Protein AF-X6MQB6-F1 (afdb_monomer)

Organism: Reticulomyxa filosa (NCBI:txid46433)

Secondary structure (DSSP, 8-state):
-HHHHHHTT-----PEEEEEEEE--TT--HHHHHHHHHHHHHGGG-SSEEEEEEEETGGGS---SS-SS-EEEE-SSPPPH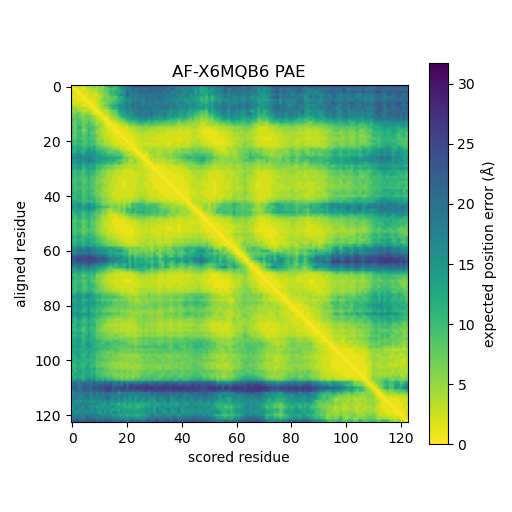HHHTTS-----PPPPHHHHHHHHHHHTTTTSS-HHHHHHHH-

Solvent-accessible surface area (backbone atoms only — not comparable to full-atom values): 7799 Å² total; per-residue (Å²): 105,76,69,57,35,55,75,68,70,50,84,80,88,68,64,47,77,44,78,48,79,43,76,49,42,98,80,62,49,71,65,59,57,48,50,55,47,57,54,47,56,70,56,44,76,48,89,64,36,48,35,31,39,35,29,38,40,36,62,65,50,84,80,71,74,86,76,90,58,56,69,48,72,43,56,96,56,85,65,57,68,80,62,49,78,77,51,91,85,82,87,82,74,84,77,51,72,67,52,50,52,53,50,51,50,62,74,42,66,88,66,84,63,54,72,69,57,53,53,66,74,75,108

Radius of gyration: 20.01 Å; Cα contacts (8 Å, |Δi|>4): 121; chains: 1; bounding box: 49×29×50 Å

Sequence (123 aa):
FHSELKTRQFHFDMKELYCIAFQGTRYCKPNAIKEIWDQTERYCNDKDTTTFLLFDEIDIASIIGSPKIPFVGISNWNLDAAKMNRMVMHFIPSLGHDDLINTATSIVANKIFSKQEIIKMIE

pLDDT: mean 83.55, std 8.34, range [59.94, 94.31]

Nearest PDB structures (foldseek):
  4d80-assembly1_A  TM=6.152E-01  e=5.274E-02  Metallosphaera sedula
  9j9k-assembly2_B  TM=5.575E-01  e=1.921E+00  Nicotiana benthamiana
  3cmi-assembly1_A  TM=4.084E-01  e=3.739E+00  Saccharomyces cerevisiae
  8otz-assembly1_GI  TM=2.841E-01  e=5.959E+00  Bos taurus

Mean predicted aligned error: 8.7 Å

InterPro domains:
  IPR031248 E3 ubiquitin-protein ligase RNF213 [PTHR22605] (41-112)

Structure (mmCIF, N/CA/C/O backbone):
data_AF-X6MQB6-F1
#
_entry.id   AF-X6MQB6-F1
#
loop_
_atom_site.group_PDB
_atom_site.id
_atom_site.type_symbol
_atom_site.label_atom_id
_atom_site.label_alt_id
_atom_site.label_comp_id
_atom_site.label_asym_id
_atom_site.label_entity_id
_atom_site.label_seq_id
_atom_site.pdbx_PDB_ins_code
_atom_site.Cartn_x
_atom_site.Cartn_y
_atom_site.Cartn_z
_atom_site.occupancy
_atom_site.B_iso_or_equiv
_atom_site.auth_seq_id
_atom_site.auth_comp_id
_atom_site.auth_asym_id
_atom_site.auth_atom_id
_atom_site.pdbx_PDB_model_num
ATOM 1 N N . PHE A 1 1 ? -20.937 -9.595 2.149 1.00 61.84 1 PHE A N 1
ATOM 2 C CA . PHE A 1 1 ? -20.218 -8.612 1.315 1.00 61.84 1 PHE A CA 1
ATOM 3 C C . PHE A 1 1 ? -20.782 -8.545 -0.105 1.00 61.84 1 PHE A C 1
ATOM 5 O O . PHE A 1 1 ? -21.590 -7.665 -0.349 1.00 61.84 1 PHE A O 1
ATOM 12 N N . HIS A 1 2 ? -20.496 -9.491 -1.011 1.00 62.53 2 HIS A N 1
ATOM 13 C CA . HIS A 1 2 ? -21.026 -9.465 -2.392 1.00 62.53 2 HIS A CA 1
ATOM 14 C C . HIS A 1 2 ? -22.564 -9.413 -2.487 1.00 62.53 2 HIS A C 1
ATOM 16 O O . HIS A 1 2 ? -23.112 -8.706 -3.329 1.00 62.53 2 HIS A O 1
ATOM 22 N N . SER A 1 3 ? -23.268 -10.127 -1.604 1.00 67.81 3 SER A N 1
ATOM 23 C CA . SER A 1 3 ? -24.732 -10.062 -1.496 1.00 67.81 3 SER A CA 1
ATOM 24 C C . SER A 1 3 ? -25.232 -8.672 -1.094 1.00 67.81 3 SER A C 1
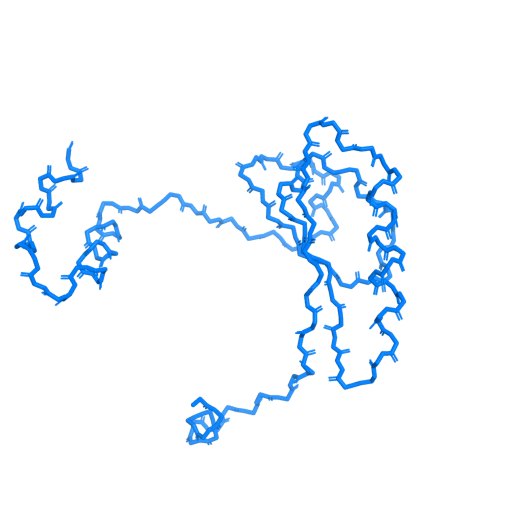ATOM 26 O O . SER A 1 3 ? -26.217 -8.193 -1.636 1.00 67.81 3 SER A O 1
ATOM 28 N N . GLU A 1 4 ? -24.523 -8.001 -0.190 1.00 77.44 4 GLU A N 1
ATOM 29 C CA . GLU A 1 4 ? -24.881 -6.684 0.335 1.00 77.44 4 GLU A CA 1
ATOM 30 C C . GLU A 1 4 ? -24.616 -5.563 -0.684 1.00 77.44 4 GLU A C 1
ATOM 32 O O . GLU A 1 4 ? -25.423 -4.645 -0.812 1.00 77.44 4 GLU A O 1
ATOM 37 N N . LEU A 1 5 ? -23.539 -5.682 -1.472 1.00 74.31 5 LEU A N 1
ATOM 38 C CA . LEU A 1 5 ? -23.242 -4.783 -2.595 1.00 74.31 5 LEU A CA 1
ATOM 39 C C . LEU A 1 5 ? -24.333 -4.847 -3.672 1.00 74.31 5 LEU A C 1
ATOM 41 O O . LEU A 1 5 ? -24.803 -3.809 -4.135 1.00 74.31 5 LEU A O 1
ATOM 45 N N . LYS A 1 6 ? -24.803 -6.059 -4.004 1.00 73.12 6 LYS A N 1
ATOM 46 C CA . LYS A 1 6 ? -25.925 -6.260 -4.935 1.00 73.12 6 LYS A CA 1
ATOM 47 C C . LYS A 1 6 ? -27.220 -5.633 -4.420 1.00 73.12 6 LYS A C 1
ATOM 49 O O . LYS A 1 6 ? -27.904 -4.959 -5.185 1.00 73.12 6 LYS A O 1
ATOM 54 N N . THR A 1 7 ? -27.536 -5.792 -3.133 1.00 84.25 7 THR A N 1
ATOM 55 C CA . THR A 1 7 ? -28.719 -5.167 -2.514 1.00 84.25 7 THR A CA 1
ATOM 56 C C . THR A 1 7 ? -28.672 -3.640 -2.594 1.00 84.25 7 THR A C 1
ATOM 58 O O . THR A 1 7 ? -29.707 -3.002 -2.768 1.00 84.25 7 THR A O 1
ATOM 61 N N . ARG A 1 8 ? -27.476 -3.044 -2.517 1.00 85.12 8 ARG A N 1
ATOM 62 C CA . ARG A 1 8 ? -27.270 -1.591 -2.638 1.00 85.12 8 ARG A CA 1
ATOM 63 C C . ARG A 1 8 ? -27.127 -1.096 -4.084 1.00 85.12 8 ARG A C 1
ATOM 65 O O . ARG A 1 8 ? -26.779 0.064 -4.274 1.00 85.12 8 ARG A O 1
ATOM 72 N N . GLN A 1 9 ? -27.374 -1.950 -5.085 1.00 81.62 9 GLN A N 1
ATOM 73 C CA . GLN A 1 9 ? -27.154 -1.655 -6.511 1.00 81.62 9 GLN A CA 1
ATOM 74 C C . GLN A 1 9 ? -25.737 -1.133 -6.806 1.00 81.62 9 GLN A C 1
ATOM 76 O O . GLN A 1 9 ? -25.516 -0.373 -7.746 1.00 81.62 9 GLN A O 1
ATOM 81 N N . PHE A 1 10 ? -24.757 -1.538 -5.998 1.00 78.94 10 PHE A N 1
ATOM 82 C CA . PHE A 1 10 ? -23.370 -1.166 -6.212 1.00 78.94 10 PHE A CA 1
ATOM 83 C C . PHE A 1 10 ? -22.723 -2.217 -7.109 1.00 78.94 10 PHE A C 1
ATOM 85 O O . PHE A 1 10 ? -22.394 -3.324 -6.675 1.00 78.94 10 PHE A O 1
ATOM 92 N N . HIS A 1 11 ? -22.596 -1.879 -8.390 1.00 68.56 11 HIS A N 1
ATOM 93 C CA . HIS A 1 11 ? -21.957 -2.728 -9.386 1.00 68.56 11 HIS A CA 1
ATOM 94 C C . HIS A 1 11 ? -20.439 -2.640 -9.214 1.00 68.56 11 HIS A C 1
ATOM 96 O O . HIS A 1 11 ? -19.795 -1.724 -9.717 1.00 68.56 11 HIS A O 1
ATOM 102 N N . PHE A 1 12 ? -19.879 -3.583 -8.460 1.00 70.75 12 PHE A N 1
ATOM 103 C CA . PHE A 1 12 ? -18.439 -3.693 -8.257 1.00 70.75 12 PHE A CA 1
ATOM 104 C C . PHE A 1 12 ? -17.843 -4.640 -9.303 1.00 70.75 12 PHE A C 1
ATOM 106 O O . PHE A 1 12 ? -17.645 -5.823 -9.039 1.00 70.75 12 PHE A O 1
ATOM 113 N N . ASP A 1 13 ? -17.639 -4.120 -10.514 1.00 73.69 13 ASP A N 1
ATOM 114 C CA . ASP A 1 13 ? -17.004 -4.834 -11.629 1.00 73.69 13 ASP A CA 1
ATOM 115 C C . ASP A 1 13 ? -15.506 -4.505 -11.657 1.00 73.69 13 ASP A C 1
ATOM 117 O O . ASP A 1 13 ? -15.025 -3.682 -12.433 1.00 73.69 13 ASP A O 1
ATOM 121 N N . MET A 1 14 ? -14.784 -5.069 -10.690 1.00 76.06 14 MET A N 1
ATOM 122 C CA . MET A 1 14 ? -13.343 -4.900 -10.536 1.00 76.06 14 MET A CA 1
ATOM 123 C C . MET A 1 14 ? -12.684 -6.269 -10.634 1.00 76.06 14 MET A C 1
ATOM 125 O O . MET A 1 14 ? -13.165 -7.237 -10.045 1.00 76.06 14 MET A O 1
ATOM 129 N N . LYS A 1 15 ? -11.560 -6.329 -11.348 1.00 85.69 15 LYS A N 1
ATOM 130 C CA . LYS A 1 15 ? -10.694 -7.511 -11.364 1.00 85.69 15 LYS A CA 1
ATOM 131 C C . LYS A 1 15 ? -10.221 -7.846 -9.955 1.00 85.69 15 LYS A C 1
ATOM 133 O O . LYS A 1 15 ? -10.064 -6.946 -9.123 1.00 85.69 15 LYS A O 1
ATOM 138 N N . GLU A 1 16 ? -9.941 -9.122 -9.714 1.00 87.38 16 GLU A N 1
ATOM 139 C CA . GLU A 1 16 ? -9.297 -9.536 -8.471 1.00 87.38 16 GLU A CA 1
ATOM 140 C C . GLU A 1 16 ? -7.946 -8.823 -8.332 1.00 87.38 16 GLU A C 1
ATOM 142 O O . GLU A 1 16 ? -7.245 -8.599 -9.317 1.00 87.38 16 GLU A O 1
ATOM 147 N N . LEU A 1 17 ? -7.595 -8.397 -7.121 1.00 91.31 17 LEU A N 1
ATOM 148 C CA . LEU A 1 17 ? -6.342 -7.692 -6.871 1.00 91.31 17 LEU A CA 1
ATOM 149 C C . LEU A 1 17 ? -5.311 -8.673 -6.321 1.00 91.31 17 LEU A C 1
ATOM 151 O O . LEU A 1 17 ? -5.509 -9.230 -5.243 1.00 91.31 17 LEU A O 1
ATOM 155 N N . TYR A 1 18 ? -4.186 -8.823 -7.017 1.00 92.88 18 TYR A N 1
ATOM 156 C CA . TYR A 1 18 ? -3.052 -9.601 -6.527 1.00 92.88 18 TYR A CA 1
ATOM 157 C C . TYR A 1 18 ? -1.918 -8.671 -6.103 1.00 92.88 18 TYR A C 1
ATOM 159 O O . TYR A 1 18 ? -1.305 -7.983 -6.918 1.00 92.88 18 TYR A O 1
ATOM 167 N N . CYS A 1 19 ? -1.675 -8.622 -4.797 1.00 94.31 19 CYS A N 1
ATOM 168 C CA . CYS A 1 19 ? -0.685 -7.744 -4.190 1.00 94.31 19 CYS A CA 1
ATOM 169 C C . CYS A 1 19 ? 0.641 -8.482 -4.000 1.00 94.31 19 CYS A C 1
ATOM 171 O O . CYS A 1 19 ? 0.691 -9.509 -3.321 1.00 94.31 19 CYS A O 1
ATOM 173 N N . ILE A 1 20 ? 1.722 -7.920 -4.537 1.00 94.00 20 ILE A N 1
ATOM 174 C CA . ILE A 1 20 ? 3.090 -8.300 -4.185 1.00 94.00 20 ILE A CA 1
ATOM 175 C C . ILE A 1 20 ? 3.645 -7.191 -3.297 1.00 94.00 20 ILE A C 1
ATOM 177 O O . ILE A 1 20 ? 3.774 -6.056 -3.743 1.00 94.00 20 ILE A O 1
AT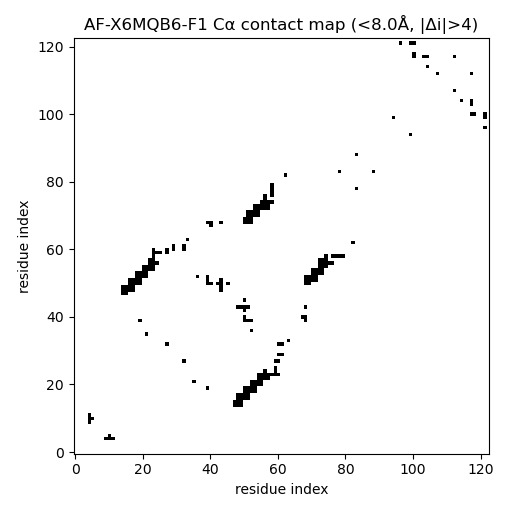OM 181 N N . ALA A 1 21 ? 3.945 -7.502 -2.037 1.00 94.00 21 ALA A N 1
ATOM 182 C CA . ALA A 1 21 ? 4.464 -6.526 -1.085 1.00 94.00 21 ALA A CA 1
ATOM 183 C C . ALA A 1 21 ? 5.998 -6.527 -1.052 1.00 94.00 21 ALA A C 1
ATOM 185 O O . ALA A 1 21 ? 6.636 -7.580 -1.068 1.00 94.00 21 ALA A O 1
ATOM 186 N N . PHE A 1 22 ? 6.579 -5.336 -0.962 1.00 91.88 22 PHE A N 1
ATOM 187 C CA . PHE A 1 22 ? 8.007 -5.104 -0.822 1.00 91.88 22 PHE A CA 1
ATOM 188 C C . PHE A 1 22 ? 8.259 -4.034 0.232 1.00 91.88 22 PHE A C 1
ATOM 190 O O . PHE A 1 22 ? 7.742 -2.926 0.125 1.00 91.88 22 PHE A O 1
ATOM 197 N N . GLN A 1 23 ? 9.099 -4.345 1.216 1.00 89.94 23 GLN A N 1
ATOM 198 C CA . GLN A 1 23 ? 9.493 -3.390 2.243 1.00 89.94 23 GLN A CA 1
ATOM 199 C C . GLN A 1 23 ? 10.848 -2.765 1.905 1.00 89.94 23 GLN A C 1
ATOM 201 O O . GLN A 1 23 ? 11.881 -3.442 1.865 1.00 89.94 23 GLN A O 1
ATO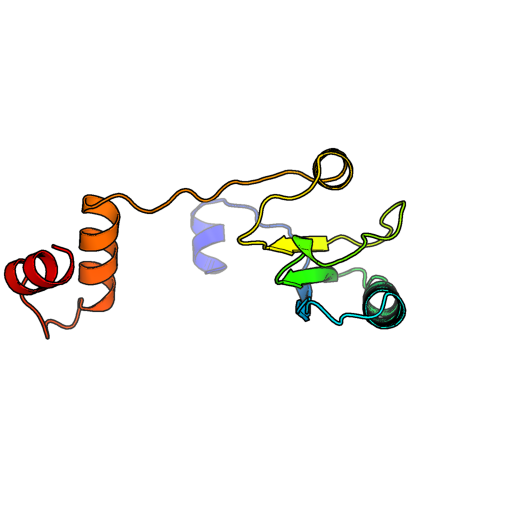M 206 N N . GLY A 1 24 ? 10.841 -1.455 1.674 1.00 81.06 24 GLY A N 1
ATOM 207 C CA . GLY A 1 24 ? 12.031 -0.635 1.540 1.00 81.06 24 GLY A CA 1
ATOM 208 C C . GLY A 1 24 ? 12.835 -0.626 2.838 1.00 81.06 24 GLY A C 1
ATOM 209 O O . GLY A 1 24 ? 12.308 -0.497 3.938 1.00 81.06 24 GLY A O 1
ATOM 210 N N . THR A 1 25 ? 14.153 -0.758 2.721 1.00 83.06 25 THR A N 1
ATOM 211 C CA . THR A 1 25 ? 15.081 -0.564 3.843 1.00 83.06 25 THR A CA 1
ATOM 212 C C . THR A 1 25 ? 16.174 0.402 3.418 1.00 83.06 25 THR A C 1
ATOM 214 O O . THR A 1 25 ? 16.481 0.504 2.231 1.00 83.06 25 THR A O 1
ATOM 217 N N . ARG A 1 26 ? 16.826 1.090 4.365 1.00 76.44 26 ARG A N 1
ATOM 218 C CA . ARG A 1 26 ? 17.916 2.051 4.066 1.00 76.44 26 ARG A CA 1
ATOM 219 C C . ARG A 1 26 ? 19.080 1.457 3.267 1.00 76.44 26 ARG A C 1
ATOM 221 O O . ARG A 1 26 ? 19.829 2.194 2.637 1.00 76.44 26 ARG A O 1
ATOM 228 N N . TYR A 1 27 ? 19.227 0.136 3.292 1.00 77.38 27 TYR A N 1
ATOM 229 C CA . TYR A 1 27 ? 20.263 -0.605 2.573 1.00 77.38 27 TYR A CA 1
ATOM 230 C C . TYR A 1 27 ? 19.719 -1.327 1.335 1.00 77.38 27 TYR A C 1
ATOM 232 O O . TYR A 1 27 ? 20.400 -2.183 0.763 1.00 77.38 27 TYR A O 1
ATOM 240 N N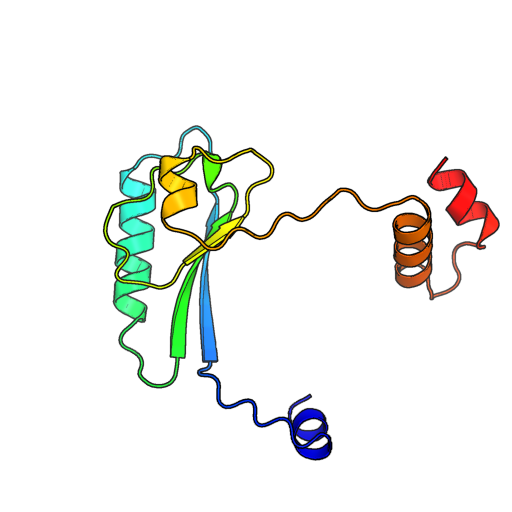 . CYS A 1 28 ? 18.490 -1.007 0.928 1.00 79.19 28 CYS A N 1
ATOM 241 C CA . CYS A 1 28 ? 17.842 -1.606 -0.220 1.00 79.19 28 CYS A CA 1
ATOM 242 C C . CYS A 1 28 ? 18.645 -1.306 -1.484 1.00 79.19 28 CYS A C 1
ATOM 244 O O . CYS A 1 28 ? 18.798 -0.161 -1.911 1.00 79.19 28 CYS A O 1
ATOM 246 N N . LYS A 1 29 ? 19.177 -2.366 -2.095 1.00 83.69 29 LYS A N 1
ATOM 247 C CA . LYS A 1 29 ? 19.927 -2.249 -3.342 1.00 83.69 29 LYS A CA 1
ATOM 248 C C . LYS A 1 29 ? 18.942 -2.024 -4.494 1.00 83.69 29 LYS A C 1
ATOM 250 O O . LYS A 1 29 ? 17.933 -2.726 -4.546 1.00 83.69 29 LYS A O 1
ATOM 255 N N . PRO A 1 30 ? 19.255 -1.161 -5.477 1.00 83.62 30 PRO A N 1
ATOM 256 C CA . PRO A 1 30 ? 18.412 -0.973 -6.662 1.00 83.62 30 PRO A CA 1
ATOM 257 C C . PRO A 1 30 ? 18.057 -2.281 -7.387 1.00 83.62 30 PRO A C 1
ATOM 259 O O . PRO A 1 30 ? 16.967 -2.415 -7.934 1.00 83.62 30 PRO A O 1
ATOM 262 N N . ASN A 1 31 ? 18.945 -3.279 -7.339 1.00 86.56 31 ASN A N 1
ATOM 263 C CA . ASN A 1 31 ? 18.689 -4.595 -7.924 1.00 86.56 31 ASN A CA 1
ATOM 264 C C . ASN A 1 31 ? 17.543 -5.352 -7.241 1.00 86.56 31 ASN A C 1
ATOM 266 O O . ASN A 1 31 ? 16.827 -6.056 -7.936 1.00 86.56 31 ASN A O 1
ATOM 270 N N . ALA A 1 32 ? 17.342 -5.191 -5.928 1.00 87.50 32 ALA A N 1
ATOM 271 C CA . ALA A 1 32 ? 16.230 -5.830 -5.220 1.00 87.50 32 ALA A CA 1
ATOM 272 C C . ALA A 1 32 ? 14.882 -5.232 -5.653 1.00 87.50 32 ALA A C 1
ATOM 274 O O . ALA A 1 32 ? 13.926 -5.963 -5.892 1.00 87.50 32 ALA A O 1
ATOM 275 N N . ILE A 1 33 ? 14.836 -3.906 -5.841 1.00 86.75 33 ILE A N 1
ATOM 276 C CA . ILE A 1 33 ? 13.664 -3.201 -6.387 1.00 86.75 33 ILE A CA 1
ATOM 277 C C . ILE A 1 33 ? 13.381 -3.684 -7.811 1.00 86.75 33 ILE A C 1
ATOM 279 O O . ILE A 1 33 ? 12.238 -3.958 -8.159 1.00 86.75 33 ILE A O 1
ATOM 283 N N . LYS A 1 34 ? 14.422 -3.820 -8.638 1.00 88.31 34 LYS A N 1
ATOM 284 C CA . LYS A 1 34 ? 14.269 -4.340 -9.997 1.00 88.31 34 LYS A CA 1
ATOM 285 C C . LYS A 1 34 ? 13.772 -5.787 -10.004 1.00 88.31 34 LYS A C 1
ATOM 287 O O . LYS A 1 34 ? 12.886 -6.112 -10.778 1.00 88.31 34 LYS A O 1
ATOM 292 N N . GLU A 1 35 ? 14.315 -6.645 -9.148 1.00 90.19 35 GLU A N 1
ATOM 293 C CA . GLU A 1 35 ? 13.930 -8.055 -9.072 1.00 90.19 35 GLU A CA 1
ATOM 294 C C . GLU A 1 35 ? 12.453 -8.219 -8.701 1.00 90.19 35 GLU A C 1
ATOM 296 O O . GLU A 1 35 ? 11.731 -8.947 -9.383 1.00 90.19 35 GLU A O 1
ATOM 301 N N . ILE A 1 36 ? 11.978 -7.488 -7.686 1.00 90.94 36 ILE A N 1
ATOM 302 C CA . ILE A 1 36 ? 10.565 -7.541 -7.298 1.00 90.94 36 ILE A CA 1
ATOM 303 C C . ILE A 1 36 ? 9.652 -6.910 -8.358 1.00 90.94 36 ILE A C 1
ATOM 305 O O . ILE A 1 36 ? 8.529 -7.369 -8.574 1.00 90.94 36 ILE A O 1
ATOM 309 N N . TRP A 1 37 ? 10.142 -5.894 -9.072 1.00 90.50 37 TRP A N 1
ATOM 310 C CA . TRP A 1 37 ? 9.432 -5.288 -10.196 1.00 90.50 37 TRP A CA 1
ATOM 311 C C . TRP A 1 37 ? 9.262 -6.281 -11.347 1.00 90.50 37 TRP A C 1
ATOM 313 O O . TRP A 1 37 ? 8.143 -6.511 -11.803 1.00 90.50 37 TRP A O 1
ATOM 323 N N . ASP A 1 38 ? 10.356 -6.920 -11.767 1.00 90.19 38 ASP A N 1
ATOM 324 C CA . ASP A 1 38 ? 10.372 -7.934 -12.822 1.00 90.19 38 ASP A CA 1
ATOM 325 C C . ASP A 1 38 ? 9.498 -9.138 -12.425 1.00 90.19 38 ASP A C 1
ATOM 327 O O . ASP A 1 38 ? 8.784 -9.697 -13.259 1.00 90.19 38 ASP A O 1
ATOM 331 N N . GLN A 1 39 ? 9.512 -9.533 -11.146 1.00 90.38 39 GLN A N 1
ATOM 332 C CA . GLN A 1 39 ? 8.609 -10.552 -10.615 1.00 90.38 39 GLN A CA 1
ATOM 333 C C . GLN A 1 39 ? 7.147 -10.123 -10.769 1.00 90.38 39 GLN A C 1
ATOM 335 O O . GLN A 1 39 ? 6.340 -10.900 -11.269 1.00 90.38 39 GLN A O 1
ATOM 340 N N . THR A 1 40 ? 6.807 -8.893 -10.388 1.00 90.94 40 THR A N 1
ATOM 341 C CA . THR A 1 40 ? 5.434 -8.380 -10.466 1.00 90.94 40 THR A CA 1
ATOM 342 C C . THR A 1 40 ? 4.940 -8.280 -11.910 1.00 90.94 40 THR A C 1
ATOM 344 O O . THR A 1 40 ? 3.817 -8.687 -12.205 1.00 90.94 40 THR A O 1
ATOM 347 N N . GLU A 1 41 ? 5.789 -7.831 -12.838 1.00 90.06 41 GLU A N 1
ATOM 348 C CA . GLU A 1 41 ? 5.469 -7.767 -14.271 1.00 90.06 41 GLU A CA 1
ATOM 349 C C . GLU A 1 41 ? 5.136 -9.154 -14.847 1.00 90.06 41 GLU A C 1
ATOM 351 O O . GLU A 1 41 ? 4.186 -9.283 -15.621 1.00 90.06 41 GLU A O 1
ATOM 356 N N . ARG A 1 42 ? 5.826 -10.223 -14.413 1.00 89.12 42 ARG A N 1
ATOM 357 C CA . ARG A 1 42 ? 5.525 -11.603 -14.855 1.00 89.12 42 ARG A CA 1
ATOM 358 C C . ARG A 1 42 ? 4.112 -12.052 -14.487 1.00 89.12 42 ARG A C 1
ATOM 360 O O . ARG A 1 42 ? 3.498 -12.791 -15.253 1.00 89.12 42 ARG A O 1
ATOM 367 N N . TYR A 1 43 ? 3.600 -11.600 -13.346 1.00 86.06 43 TYR A N 1
ATOM 368 C CA . TYR A 1 43 ? 2.251 -11.916 -12.874 1.00 86.06 43 TYR A CA 1
ATOM 369 C C . TYR A 1 43 ? 1.182 -10.939 -13.401 1.00 86.06 43 TYR A C 1
ATOM 371 O O . TYR A 1 43 ? 0.001 -11.118 -13.118 1.00 86.06 43 TYR A O 1
ATOM 379 N N . CYS A 1 44 ? 1.551 -9.917 -14.182 1.00 83.62 44 CYS A N 1
ATOM 380 C CA . CYS A 1 44 ? 0.625 -8.889 -14.676 1.00 83.62 44 CYS A CA 1
ATOM 381 C C . CYS A 1 44 ? -0.158 -9.300 -15.944 1.00 83.62 44 CYS A C 1
ATOM 383 O O . CYS A 1 44 ? -1.036 -8.566 -16.390 1.00 83.62 44 CYS A O 1
ATOM 385 N N . ASN A 1 45 ? 0.143 -10.461 -16.538 1.00 79.88 45 ASN A N 1
ATOM 386 C CA . ASN A 1 45 ? -0.475 -10.915 -17.794 1.00 79.88 45 ASN A CA 1
ATOM 387 C C . ASN A 1 45 ? -1.823 -11.640 -17.623 1.00 79.88 45 ASN A C 1
ATOM 389 O O . ASN A 1 45 ? -2.428 -12.038 -18.621 1.00 79.88 45 ASN A O 1
ATOM 393 N N . ASP A 1 46 ? -2.287 -11.838 -16.390 1.00 82.19 46 ASP A N 1
ATOM 394 C CA . ASP A 1 46 ? -3.595 -12.433 -16.127 1.00 82.19 46 ASP A CA 1
ATOM 395 C C . ASP A 1 46 ? -4.725 -11.466 -16.542 1.00 82.19 46 ASP A C 1
ATOM 397 O O . ASP A 1 46 ? -4.674 -10.260 -16.299 1.00 82.19 46 ASP A O 1
ATOM 401 N N . LYS A 1 47 ? -5.748 -11.987 -17.226 1.00 81.00 47 LYS A N 1
ATOM 402 C CA . LYS A 1 47 ? -6.889 -11.188 -17.689 1.00 81.00 47 LYS A CA 1
ATOM 403 C C . LYS A 1 47 ? -7.881 -10.902 -16.570 1.00 81.00 47 LYS A C 1
ATOM 405 O O . LYS A 1 47 ? -8.497 -9.834 -16.617 1.00 81.00 47 LYS A O 1
ATOM 410 N N . ASP A 1 48 ? -7.985 -11.791 -15.590 1.00 87.31 48 ASP A N 1
ATOM 411 C CA . ASP A 1 48 ? -9.000 -11.738 -14.533 1.00 87.31 48 ASP A CA 1
ATOM 412 C C . ASP A 1 48 ? -8.474 -11.070 -13.252 1.00 87.31 48 ASP A C 1
ATOM 414 O O . ASP A 1 48 ? -9.252 -10.616 -12.410 1.00 87.31 48 ASP A O 1
ATOM 418 N N . THR A 1 49 ? -7.151 -10.909 -13.170 1.00 89.19 49 THR A N 1
ATOM 419 C CA . THR A 1 49 ? -6.443 -10.369 -12.009 1.00 89.19 49 THR A CA 1
ATOM 420 C C . THR A 1 49 ? -5.661 -9.108 -12.379 1.00 89.19 49 THR A C 1
ATOM 422 O O . THR A 1 49 ? -4.927 -9.072 -13.364 1.00 89.19 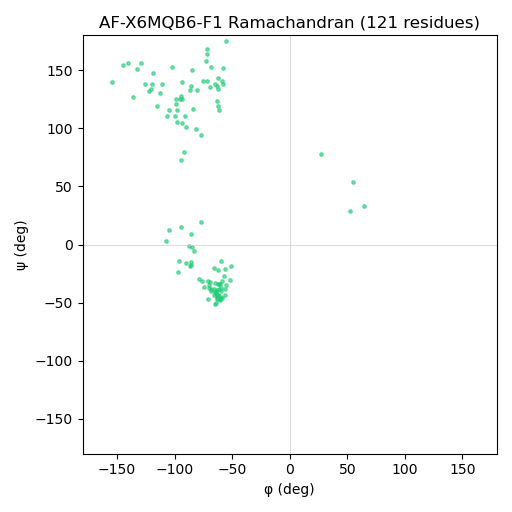49 THR A O 1
ATOM 425 N N . THR A 1 50 ? -5.771 -8.061 -11.567 1.00 90.81 50 THR A N 1
ATOM 426 C CA . THR A 1 50 ? -4.859 -6.914 -11.587 1.00 90.81 50 THR A CA 1
ATOM 427 C C . THR A 1 50 ? -3.763 -7.148 -10.557 1.00 90.81 50 THR A C 1
ATOM 429 O O . THR A 1 50 ? -3.973 -6.983 -9.352 1.00 90.81 50 THR A O 1
ATOM 432 N N . THR A 1 51 ? -2.577 -7.508 -11.035 1.00 93.62 51 THR A N 1
ATOM 433 C CA . THR A 1 51 ? -1.385 -7.603 -10.192 1.00 93.62 51 THR A CA 1
ATOM 434 C C . THR A 1 51 ? -0.772 -6.221 -9.974 1.00 93.62 51 THR A C 1
ATOM 436 O O . THR A 1 51 ? -0.592 -5.464 -10.929 1.00 93.62 51 THR A O 1
ATOM 439 N N . PHE A 1 52 ? -0.429 -5.887 -8.730 1.00 92.81 52 PHE A N 1
ATOM 440 C CA . PHE A 1 52 ? 0.212 -4.621 -8.383 1.00 92.81 52 PHE A CA 1
ATOM 441 C C . PHE A 1 52 ? 1.289 -4.796 -7.308 1.00 92.81 52 PHE A C 1
ATOM 443 O O . PHE A 1 52 ? 1.263 -5.742 -6.518 1.00 92.81 52 PHE A O 1
ATOM 450 N N . LEU A 1 53 ? 2.232 -3.855 -7.281 1.00 92.81 53 LEU A N 1
ATOM 451 C CA . LEU A 1 53 ? 3.325 -3.823 -6.312 1.00 92.81 53 LEU A CA 1
ATOM 452 C C . LEU A 1 53 ? 3.000 -2.858 -5.168 1.00 92.81 53 LEU A C 1
ATOM 454 O O . LEU A 1 53 ? 2.721 -1.685 -5.407 1.00 92.81 53 LEU A O 1
ATOM 458 N N . LEU A 1 54 ? 3.055 -3.332 -3.927 1.00 94.19 54 LEU A N 1
ATOM 459 C CA . LEU A 1 54 ? 2.954 -2.504 -2.728 1.00 94.19 54 LEU A CA 1
ATOM 460 C C . LEU A 1 54 ? 4.355 -2.243 -2.170 1.00 94.19 54 LEU A C 1
ATOM 462 O O . LEU A 1 54 ? 4.988 -3.155 -1.646 1.00 94.19 54 LEU A O 1
ATOM 466 N N . PHE A 1 55 ? 4.826 -1.003 -2.265 1.00 91.38 55 PHE A N 1
ATOM 467 C CA . PHE A 1 55 ? 6.049 -0.536 -1.620 1.00 91.38 55 PHE A CA 1
ATOM 468 C C . PHE A 1 55 ? 5.732 0.030 -0.239 1.00 91.38 55 PHE A C 1
ATOM 470 O O . PHE A 1 55 ? 5.141 1.101 -0.135 1.00 91.38 55 PHE A O 1
ATOM 477 N N . ASP A 1 56 ? 6.162 -0.662 0.804 1.00 90.62 56 ASP A N 1
ATOM 478 C CA . ASP A 1 56 ? 6.227 -0.119 2.158 1.00 90.62 56 ASP A CA 1
ATOM 479 C C . ASP A 1 56 ? 7.558 0.632 2.343 1.00 90.62 56 ASP A C 1
ATOM 481 O O . ASP A 1 56 ? 8.592 0.159 1.872 1.00 90.62 56 ASP A O 1
ATOM 485 N N . GLU A 1 57 ? 7.542 1.810 2.968 1.00 88.50 57 GLU A N 1
ATOM 486 C CA . GLU A 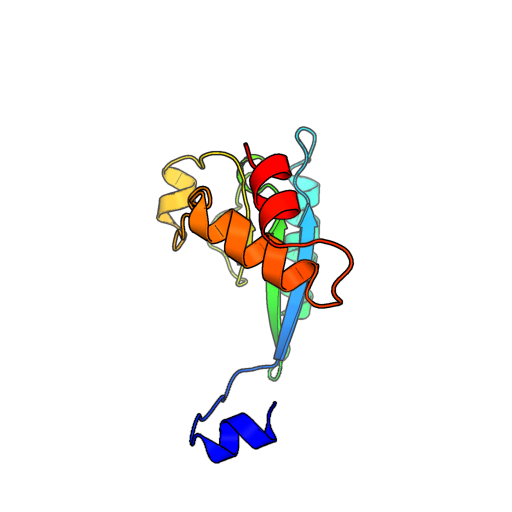1 57 ? 8.682 2.749 3.058 1.00 88.50 57 GLU A CA 1
ATOM 487 C C . GLU A 1 57 ? 9.272 3.137 1.674 1.00 88.50 57 GLU A C 1
ATOM 489 O O . GLU A 1 57 ? 10.468 2.986 1.382 1.00 88.50 57 GLU A O 1
ATOM 494 N N . ILE A 1 58 ? 8.406 3.618 0.764 1.00 86.38 58 ILE A N 1
ATOM 495 C CA . ILE A 1 58 ? 8.785 3.988 -0.619 1.00 86.38 58 ILE A CA 1
ATOM 496 C C . ILE A 1 58 ? 9.739 5.192 -0.701 1.00 86.38 58 ILE A C 1
ATOM 498 O O . ILE A 1 58 ? 10.434 5.369 -1.704 1.00 86.38 58 ILE A O 1
ATOM 502 N N . ASP A 1 59 ? 9.821 6.017 0.338 1.00 81.38 59 ASP A N 1
ATOM 503 C CA . ASP A 1 59 ? 10.749 7.151 0.422 1.00 81.38 59 ASP A CA 1
ATOM 504 C C . ASP A 1 59 ? 12.212 6.746 0.251 1.00 81.38 59 ASP A C 1
ATOM 506 O O . ASP A 1 59 ? 13.017 7.516 -0.285 1.00 81.38 59 ASP A O 1
ATOM 510 N N . ILE A 1 60 ? 12.526 5.501 0.603 1.00 71.50 60 ILE A N 1
ATOM 511 C CA . ILE A 1 60 ? 13.861 4.927 0.499 1.00 71.50 60 ILE A CA 1
ATOM 512 C C . ILE A 1 60 ? 14.121 4.324 -0.896 1.00 71.50 60 ILE A C 1
ATOM 514 O O . ILE A 1 60 ? 15.271 4.134 -1.301 1.00 71.50 60 ILE A O 1
ATOM 518 N N . ALA A 1 61 ? 13.073 4.038 -1.670 1.00 68.38 61 ALA A N 1
ATOM 519 C CA . ALA A 1 61 ? 13.174 3.362 -2.957 1.00 68.38 61 ALA A CA 1
ATOM 520 C C . ALA A 1 61 ? 13.428 4.341 -4.117 1.00 68.38 61 ALA A C 1
ATOM 522 O O . ALA A 1 61 ? 12.743 5.350 -4.292 1.00 68.38 61 ALA A O 1
ATOM 523 N N . SER A 1 62 ? 14.385 4.024 -4.990 1.00 68.31 62 SER A N 1
ATOM 524 C CA . SER A 1 62 ? 14.542 4.713 -6.272 1.00 68.31 62 SER A CA 1
ATOM 525 C C . SER A 1 62 ? 13.554 4.143 -7.294 1.00 68.31 62 SER A C 1
ATOM 527 O O . SER A 1 62 ? 13.785 3.089 -7.884 1.00 68.31 62 SER A O 1
ATOM 529 N N . ILE A 1 63 ? 12.435 4.844 -7.505 1.00 66.56 63 ILE A N 1
ATOM 530 C CA . ILE A 1 63 ? 11.418 4.447 -8.488 1.00 66.56 63 ILE A CA 1
ATOM 531 C C . ILE A 1 63 ? 12.042 4.453 -9.891 1.00 66.56 63 ILE A C 1
ATOM 533 O O . ILE A 1 63 ? 12.523 5.480 -10.378 1.00 66.56 63 ILE A O 1
ATOM 537 N N . ILE A 1 64 ? 12.038 3.283 -10.526 1.00 59.94 64 ILE A N 1
ATOM 538 C CA . ILE A 1 64 ? 12.491 3.065 -11.901 1.00 59.94 64 ILE A CA 1
ATOM 539 C C . ILE A 1 64 ? 11.445 3.702 -12.836 1.00 59.94 64 ILE A C 1
ATOM 541 O O . ILE A 1 64 ? 10.256 3.691 -12.530 1.00 59.94 64 ILE A O 1
ATOM 545 N N . GLY A 1 65 ? 11.884 4.346 -13.925 1.00 64.62 65 GLY A N 1
ATOM 546 C CA . GLY A 1 65 ? 11.024 5.149 -14.813 1.00 64.62 65 GLY A CA 1
ATOM 547 C C . GLY A 1 65 ? 9.805 4.416 -15.403 1.00 64.62 65 GLY A C 1
ATOM 548 O O . GLY A 1 65 ? 9.652 3.217 -15.225 1.00 64.62 65 GLY A O 1
ATOM 549 N N . SER A 1 66 ? 8.956 5.157 -16.132 1.00 66.12 66 SER A N 1
ATOM 550 C CA . SER A 1 66 ? 7.788 4.687 -16.913 1.00 66.12 66 SER A CA 1
ATOM 551 C C . SER A 1 66 ? 7.136 3.390 -16.395 1.00 66.12 66 SER A C 1
ATOM 553 O O . SER A 1 66 ? 7.386 2.322 -16.964 1.00 66.12 66 SER A O 1
ATOM 555 N N . PRO A 1 67 ? 6.323 3.446 -15.325 1.00 70.25 67 PRO A N 1
ATOM 556 C CA . PRO A 1 67 ? 5.802 2.240 -14.703 1.00 70.25 67 PRO A CA 1
ATOM 557 C C . PRO A 1 67 ? 4.907 1.465 -15.676 1.00 70.25 67 PRO A C 1
ATOM 559 O O . PRO A 1 67 ? 3.936 2.000 -16.206 1.00 70.25 67 PRO A O 1
ATOM 562 N N . LYS A 1 68 ? 5.253 0.198 -15.916 1.00 81.94 68 LYS A N 1
ATOM 563 C CA . LYS A 1 68 ? 4.458 -0.737 -16.733 1.00 81.94 68 LYS A CA 1
ATOM 564 C C . LYS A 1 68 ? 3.429 -1.523 -15.923 1.00 81.94 68 LYS A C 1
ATOM 566 O O . LYS A 1 68 ? 2.527 -2.117 -16.501 1.00 81.94 68 LYS A O 1
ATOM 571 N N . ILE A 1 69 ? 3.585 -1.528 -14.602 1.00 88.06 69 ILE A N 1
ATOM 572 C CA . ILE A 1 69 ? 2.706 -2.196 -13.645 1.00 88.06 69 ILE A CA 1
ATOM 573 C C . ILE A 1 69 ? 2.096 -1.157 -12.697 1.00 88.06 69 ILE A C 1
ATOM 575 O O . ILE A 1 69 ? 2.759 -0.159 -12.385 1.00 88.06 69 ILE A O 1
ATOM 579 N N . PRO A 1 70 ? 0.861 -1.368 -12.214 1.00 90.50 70 PRO A N 1
ATOM 580 C CA . PRO A 1 70 ? 0.314 -0.577 -11.122 1.00 90.50 70 PRO A CA 1
ATOM 581 C C . PRO A 1 70 ? 1.147 -0.772 -9.849 1.00 90.50 70 PRO A C 1
ATOM 583 O O . PRO A 1 70 ? 1.607 -1.879 -9.557 1.00 90.50 70 PRO A O 1
ATOM 586 N N . PHE A 1 71 ? 1.316 0.290 -9.065 1.00 91.38 71 PHE A N 1
ATOM 587 C CA . PHE A 1 71 ? 1.949 0.198 -7.754 1.00 91.38 71 PHE A CA 1
ATOM 588 C C . PHE A 1 71 ? 1.323 1.173 -6.756 1.00 91.38 71 PHE A C 1
ATOM 590 O O . PHE A 1 71 ? 0.770 2.206 -7.135 1.00 91.38 71 PHE A O 1
ATOM 597 N N . VAL A 1 72 ? 1.433 0.832 -5.475 1.00 92.75 72 VAL A N 1
ATOM 598 C CA . VAL A 1 72 ? 1.040 1.659 -4.333 1.00 92.75 72 VAL A CA 1
ATOM 599 C C . VAL A 1 72 ? 2.268 1.838 -3.455 1.00 92.75 72 VAL A C 1
ATOM 601 O O . VAL A 1 72 ? 2.966 0.872 -3.170 1.00 92.75 72 VAL A O 1
ATOM 604 N N . GLY A 1 73 ? 2.549 3.073 -3.047 1.00 91.50 73 GLY A N 1
ATOM 605 C CA . GLY A 1 73 ? 3.626 3.387 -2.115 1.00 91.50 73 GLY A CA 1
ATOM 606 C C . GLY A 1 73 ? 3.066 3.898 -0.795 1.00 91.50 73 GLY A C 1
ATOM 607 O O . GLY A 1 73 ? 2.238 4.807 -0.806 1.00 91.50 73 GLY A O 1
ATOM 608 N N . ILE A 1 74 ? 3.530 3.340 0.317 1.00 93.12 74 ILE A N 1
ATOM 609 C CA . ILE A 1 74 ? 3.268 3.812 1.676 1.00 93.12 74 ILE A CA 1
ATOM 610 C C . ILE A 1 74 ? 4.583 4.365 2.224 1.00 93.12 74 ILE A C 1
ATOM 612 O O . ILE A 1 74 ? 5.652 3.808 1.982 1.00 93.12 74 ILE A O 1
ATOM 616 N N . SER A 1 75 ? 4.516 5.501 2.909 1.00 90.19 75 SER A N 1
ATOM 617 C CA . SER A 1 75 ? 5.678 6.122 3.536 1.00 90.19 75 SER A CA 1
ATOM 618 C C . SER A 1 75 ? 5.234 6.976 4.710 1.00 90.19 75 SER A C 1
ATOM 620 O O . SER A 1 75 ? 4.249 7.710 4.608 1.00 90.19 75 SER A O 1
ATOM 622 N N . ASN A 1 76 ? 6.003 6.916 5.793 1.00 89.31 76 ASN A N 1
ATOM 623 C CA . ASN A 1 76 ? 5.891 7.857 6.906 1.00 89.31 76 ASN A CA 1
ATOM 624 C C . ASN A 1 76 ? 6.709 9.136 6.665 1.00 89.31 76 ASN A C 1
ATOM 626 O O . ASN A 1 76 ? 6.519 10.144 7.345 1.00 89.31 76 ASN A O 1
ATOM 630 N N . TRP A 1 77 ? 7.624 9.105 5.695 1.00 86.25 77 TRP A N 1
ATOM 631 C CA . TRP A 1 77 ? 8.501 10.213 5.349 1.00 86.25 77 TRP A CA 1
ATOM 632 C C . TRP A 1 77 ? 8.037 10.939 4.092 1.00 86.25 77 TRP A C 1
ATOM 634 O O . TRP A 1 77 ? 7.412 10.373 3.189 1.00 86.25 77 TRP A O 1
ATOM 644 N N . ASN A 1 78 ? 8.396 12.218 4.018 1.00 83.44 78 ASN A N 1
ATOM 645 C CA . ASN A 1 78 ? 8.138 13.022 2.837 1.00 83.44 78 ASN A CA 1
ATOM 646 C C . ASN A 1 78 ? 8.876 12.449 1.626 1.00 83.44 78 ASN A C 1
ATOM 648 O O . ASN A 1 78 ? 10.075 12.171 1.676 1.00 83.44 78 ASN A O 1
ATOM 652 N N . LEU A 1 79 ? 8.154 12.346 0.516 1.00 84.56 79 LEU A N 1
ATOM 653 C CA . LEU A 1 79 ? 8.724 12.001 -0.777 1.00 84.56 79 LEU A CA 1
ATOM 654 C C . LEU A 1 79 ? 9.257 13.252 -1.467 1.00 84.56 79 LEU A C 1
ATOM 656 O O . LEU A 1 79 ? 8.733 14.353 -1.297 1.00 84.56 79 LEU A O 1
ATOM 660 N N . ASP A 1 80 ? 10.296 13.085 -2.281 1.00 84.00 80 ASP A N 1
ATOM 661 C CA . ASP A 1 80 ? 10.753 14.173 -3.135 1.00 84.00 80 ASP A CA 1
ATOM 662 C C . ASP A 1 80 ? 9.723 14.485 -4.234 1.00 84.00 80 ASP A C 1
ATOM 664 O O . ASP A 1 80 ? 8.959 13.626 -4.688 1.00 84.00 80 ASP A O 1
ATOM 668 N N . ALA A 1 81 ? 9.721 15.737 -4.695 1.00 81.00 81 ALA A N 1
ATOM 669 C CA . ALA A 1 81 ? 8.763 16.218 -5.688 1.00 81.00 81 ALA A CA 1
ATOM 670 C C . ALA A 1 81 ? 8.811 15.432 -7.009 1.00 81.00 81 ALA A C 1
ATOM 672 O O . ALA A 1 81 ? 7.781 15.260 -7.658 1.00 81.00 81 ALA A O 1
ATOM 673 N N . ALA A 1 82 ? 9.977 14.912 -7.407 1.00 80.31 82 ALA A N 1
ATOM 674 C CA . ALA A 1 82 ? 10.103 14.170 -8.657 1.00 80.31 82 ALA A CA 1
ATOM 675 C C . ALA A 1 82 ? 9.410 12.799 -8.593 1.00 80.31 82 ALA A C 1
ATOM 677 O O . ALA A 1 82 ? 8.893 12.335 -9.614 1.00 80.31 82 ALA A 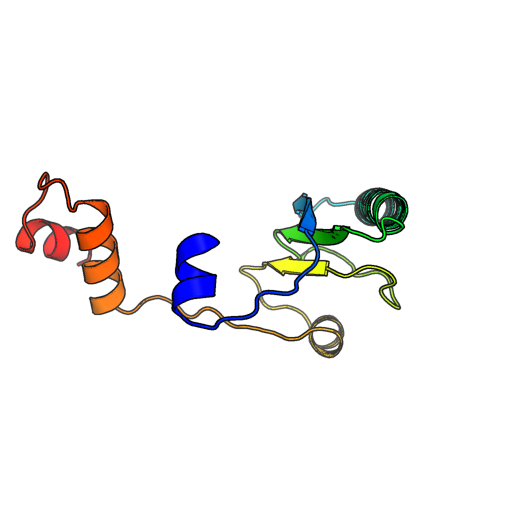O 1
ATOM 678 N N . LYS A 1 83 ? 9.359 12.165 -7.414 1.00 78.50 83 LYS A N 1
ATOM 679 C CA . LYS A 1 83 ? 8.537 10.970 -7.167 1.00 78.50 83 LYS A CA 1
ATOM 680 C C . LYS A 1 83 ? 7.049 11.315 -7.125 1.00 78.50 83 LYS A C 1
ATOM 682 O O . LYS A 1 83 ? 6.262 10.678 -7.822 1.00 78.50 83 LYS A O 1
ATOM 687 N N . MET A 1 84 ? 6.680 12.365 -6.388 1.00 82.06 84 MET A N 1
ATOM 688 C CA . MET A 1 84 ? 5.278 12.773 -6.221 1.00 82.06 84 MET A CA 1
ATOM 689 C C . MET A 1 84 ? 4.606 13.176 -7.539 1.00 82.06 84 MET A C 1
ATOM 691 O O . MET A 1 84 ? 3.442 12.858 -7.745 1.00 82.06 84 MET A O 1
ATOM 695 N N . ASN A 1 85 ? 5.342 13.782 -8.478 1.00 84.50 85 ASN A N 1
ATOM 696 C CA . ASN A 1 85 ? 4.816 14.171 -9.796 1.00 84.50 85 ASN A CA 1
ATOM 697 C C . ASN A 1 85 ? 4.281 13.000 -10.639 1.00 84.50 85 ASN A C 1
ATOM 699 O O . ASN A 1 85 ? 3.633 13.225 -11.659 1.00 84.50 85 ASN A O 1
ATOM 703 N N . ARG A 1 86 ? 4.585 11.754 -10.261 1.00 82.50 86 ARG A N 1
ATOM 704 C CA . ARG A 1 86 ? 4.176 10.542 -10.984 1.00 82.50 86 ARG A CA 1
ATOM 705 C C . ARG A 1 86 ? 3.089 9.753 -10.257 1.00 82.50 86 ARG A C 1
ATOM 707 O O . ARG A 1 86 ? 2.732 8.672 -10.716 1.00 82.50 86 ARG A O 1
ATOM 714 N N . MET A 1 87 ? 2.602 10.254 -9.124 1.00 86.19 87 MET A N 1
ATOM 715 C CA . MET A 1 87 ? 1.723 9.522 -8.218 1.00 86.19 87 MET A CA 1
ATOM 716 C C . MET A 1 87 ? 0.527 10.383 -7.818 1.00 86.19 87 MET A C 1
ATOM 718 O O . MET A 1 87 ? 0.618 11.604 -7.723 1.00 86.19 87 MET A O 1
ATOM 722 N N . VAL A 1 88 ? -0.600 9.732 -7.534 1.00 90.25 88 VAL A N 1
ATOM 723 C CA . VAL A 1 88 ? -1.684 10.369 -6.782 1.00 90.25 88 VAL A CA 1
ATOM 724 C C . VAL A 1 88 ? -1.352 10.215 -5.305 1.00 90.25 88 VAL A C 1
ATOM 726 O O . VAL A 1 88 ? -1.263 9.097 -4.802 1.00 90.25 88 VAL A O 1
ATOM 729 N N . MET A 1 89 ? -1.140 11.338 -4.624 1.00 89.44 89 MET A N 1
ATOM 730 C CA . MET A 1 89 ? -0.757 11.360 -3.216 1.00 89.44 89 MET A CA 1
ATOM 731 C C . MET A 1 89 ? -1.990 11.515 -2.328 1.00 89.44 89 MET A C 1
ATOM 733 O O . MET A 1 89 ? -2.771 12.451 -2.496 1.00 89.44 89 MET A O 1
ATOM 737 N N . HIS A 1 90 ? -2.129 10.623 -1.349 1.00 92.25 90 HIS A N 1
ATOM 738 C CA . HIS A 1 90 ? -3.090 10.759 -0.262 1.00 92.25 90 HIS A CA 1
ATOM 739 C C . HIS A 1 90 ? -2.328 10.910 1.055 1.00 92.25 90 HIS A C 1
ATOM 741 O O . HIS A 1 90 ? -1.547 10.036 1.423 1.00 92.25 90 HIS A O 1
ATOM 747 N N . PHE A 1 91 ? -2.529 12.035 1.740 1.00 89.38 91 PHE A N 1
ATOM 748 C CA . PHE A 1 91 ? -1.916 12.294 3.037 1.00 89.38 91 PHE A CA 1
ATOM 749 C C . PHE A 1 91 ? -2.865 11.861 4.152 1.00 89.38 91 PHE A C 1
ATOM 751 O O . PHE A 1 91 ? -4.006 12.323 4.199 1.00 89.38 91 PHE A O 1
ATOM 758 N N . ILE A 1 92 ? -2.379 11.002 5.048 1.00 89.38 92 ILE A N 1
ATOM 759 C CA . ILE A 1 92 ? -3.108 10.569 6.241 1.00 89.38 92 ILE A CA 1
ATOM 760 C C . ILE A 1 92 ? -2.610 11.433 7.409 1.00 89.38 92 ILE A C 1
ATOM 762 O O . ILE A 1 92 ? -1.472 11.247 7.845 1.00 89.38 92 ILE A O 1
ATOM 766 N N . PRO A 1 93 ? -3.399 12.412 7.889 1.00 87.88 93 PRO A N 1
ATOM 767 C CA . PRO A 1 93 ? -2.995 13.249 9.010 1.00 87.88 93 PRO A CA 1
ATOM 768 C C . PRO A 1 93 ? -3.016 12.466 10.324 1.00 87.88 93 PRO A C 1
ATOM 770 O O . PRO A 1 93 ? -3.653 11.418 10.440 1.00 87.88 93 PRO A O 1
ATOM 773 N N . SER A 1 94 ? -2.363 13.019 11.345 1.00 88.75 94 SER A N 1
ATOM 774 C CA . SER A 1 94 ? -2.510 12.531 12.714 1.00 88.75 94 SER A CA 1
ATOM 775 C C . SER A 1 94 ? -3.975 12.580 13.150 1.00 88.75 94 SER A C 1
ATOM 777 O O . SER A 1 94 ? -4.676 13.559 12.889 1.00 88.75 94 SER A O 1
ATOM 779 N N . LEU A 1 95 ? -4.412 11.530 13.842 1.00 89.19 95 LEU A N 1
ATOM 780 C CA . LEU A 1 95 ? -5.750 11.445 14.420 1.00 89.19 95 LEU A CA 1
ATOM 781 C C . LEU A 1 95 ? -5.936 12.510 15.509 1.00 89.19 95 LEU A C 1
ATOM 783 O O . LEU A 1 95 ? -5.036 12.738 16.322 1.00 89.19 95 LEU A O 1
ATOM 787 N N . GLY A 1 96 ? -7.106 13.150 15.532 1.00 91.50 96 GLY A N 1
ATOM 788 C CA . GLY A 1 96 ? -7.477 14.067 16.605 1.00 91.50 96 GLY A CA 1
ATOM 789 C C . GLY A 1 96 ? -7.781 13.328 17.910 1.00 91.50 96 GLY A C 1
ATOM 790 O O . GLY A 1 96 ? -7.962 12.113 17.932 1.00 91.50 96 GLY A O 1
ATOM 791 N N . HIS A 1 97 ? -7.889 14.068 19.016 1.00 90.38 97 HIS A N 1
ATOM 792 C CA . HIS A 1 97 ? -8.202 13.482 20.326 1.00 90.38 97 HIS A CA 1
ATOM 793 C C . HIS A 1 97 ? -9.513 12.672 20.310 1.00 90.38 97 HIS A C 1
ATOM 795 O O . HIS A 1 97 ? -9.554 11.542 20.797 1.00 90.38 97 HIS A O 1
ATOM 801 N N . ASP A 1 98 ? -10.560 13.201 19.670 1.00 91.44 98 ASP A N 1
ATOM 802 C CA . ASP A 1 98 ? -11.842 12.502 19.533 1.00 91.44 98 ASP A CA 1
ATOM 803 C C . ASP A 1 98 ? -11.724 11.234 18.674 1.00 91.44 98 ASP A C 1
ATOM 805 O O . ASP A 1 98 ? -12.312 10.205 19.012 1.00 91.44 98 ASP A O 1
ATOM 809 N N . ASP A 1 99 ? -10.928 11.267 17.600 1.00 91.31 99 ASP A N 1
ATOM 810 C CA . ASP A 1 99 ? -10.672 10.096 16.755 1.00 91.31 99 ASP A CA 1
ATOM 811 C C . ASP A 1 99 ? -9.945 8.997 17.537 1.00 91.31 99 ASP A C 1
ATOM 813 O O . ASP A 1 99 ? -10.283 7.818 17.407 1.00 91.31 99 ASP A O 1
ATOM 817 N N . LEU A 1 100 ? -8.986 9.375 18.391 1.00 91.00 100 LEU A N 1
ATOM 818 C CA . LEU A 1 100 ? -8.281 8.452 19.280 1.00 91.00 100 LEU A CA 1
ATOM 819 C C . LEU A 1 100 ? -9.240 7.814 20.292 1.00 91.00 100 LEU A C 1
ATOM 821 O O . LEU A 1 100 ? -9.238 6.590 20.432 1.00 91.00 100 LEU A O 1
ATOM 825 N N . ILE A 1 101 ? -10.106 8.603 20.941 1.00 89.31 101 ILE A N 1
ATOM 826 C CA . ILE A 1 101 ? -11.124 8.084 21.871 1.00 89.31 101 ILE A CA 1
ATOM 827 C C . ILE A 1 101 ? -12.073 7.125 21.149 1.00 89.31 101 ILE A C 1
ATOM 829 O O . ILE A 1 101 ? -12.358 6.038 21.658 1.00 89.31 101 ILE A O 1
ATOM 833 N N . ASN A 1 102 ? -12.566 7.504 19.969 1.00 90.06 102 ASN A N 1
ATOM 834 C CA . ASN A 1 102 ? -13.497 6.693 19.187 1.00 90.06 102 ASN A CA 1
ATOM 835 C C . ASN A 1 102 ? -12.855 5.379 18.727 1.00 90.06 102 ASN A C 1
ATOM 837 O O . ASN A 1 102 ? -13.471 4.313 18.833 1.00 90.06 102 ASN A O 1
ATOM 841 N N . THR A 1 103 ? -11.601 5.440 18.277 1.00 90.12 103 THR A N 1
ATOM 842 C CA . THR A 1 103 ? -10.819 4.269 17.868 1.00 90.12 103 THR A CA 1
ATOM 843 C C . THR A 1 103 ? -10.587 3.341 19.054 1.00 90.12 103 THR A C 1
ATOM 845 O O . THR A 1 103 ? -10.921 2.158 18.982 1.00 90.12 103 THR A O 1
ATOM 848 N N . ALA A 1 104 ? -10.104 3.873 20.180 1.00 88.56 104 ALA A N 1
ATOM 849 C CA . ALA A 1 104 ? -9.874 3.100 21.395 1.00 88.56 104 ALA A CA 1
ATOM 850 C C . ALA A 1 104 ? -11.168 2.448 21.902 1.00 88.56 104 ALA A C 1
ATOM 852 O O . ALA A 1 104 ? -11.184 1.249 22.173 1.00 88.56 104 ALA A O 1
ATOM 853 N N . THR A 1 105 ? -12.273 3.201 21.938 1.00 87.19 105 THR A N 1
ATOM 854 C CA . THR A 1 105 ? -13.601 2.696 22.325 1.00 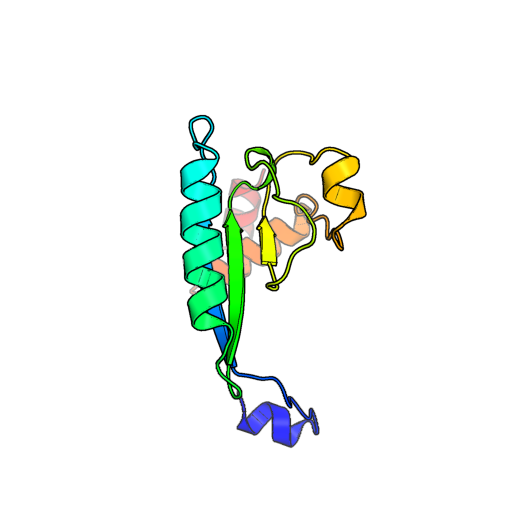87.19 105 THR A CA 1
ATOM 855 C C . THR A 1 105 ? -14.064 1.558 21.413 1.00 87.19 105 THR A C 1
ATOM 857 O O . THR A 1 105 ? -14.608 0.569 21.900 1.00 87.19 105 THR A O 1
ATOM 860 N N . SER A 1 106 ? -13.818 1.665 20.103 1.00 88.38 106 SER A N 1
ATOM 861 C CA . SER A 1 106 ? -14.173 0.625 19.127 1.00 88.38 106 SER A CA 1
ATOM 862 C C . SER A 1 106 ? -13.337 -0.646 19.304 1.00 88.38 106 SER A C 1
ATOM 864 O O . SER A 1 106 ? -13.874 -1.747 19.205 1.00 88.38 106 SER A O 1
ATOM 866 N N . ILE A 1 107 ? -12.044 -0.512 19.624 1.00 86.94 107 ILE A N 1
ATOM 867 C CA . ILE A 1 107 ? -11.145 -1.645 19.903 1.00 86.94 107 ILE A CA 1
ATOM 868 C C . ILE A 1 107 ? -11.581 -2.388 21.174 1.00 86.94 107 ILE A C 1
ATOM 870 O O . ILE A 1 107 ? -11.628 -3.617 21.196 1.00 86.94 107 ILE A O 1
ATOM 874 N N . VAL A 1 108 ? -11.932 -1.654 22.235 1.00 86.38 108 VAL A N 1
ATOM 875 C CA . VAL A 1 108 ? -12.272 -2.228 23.550 1.00 86.38 108 VAL A CA 1
ATOM 876 C C . VAL A 1 108 ? -13.770 -2.458 23.750 1.00 86.38 108 VAL A C 1
ATOM 878 O O . VAL A 1 108 ? -14.202 -2.703 24.878 1.00 86.38 108 VAL A O 1
ATOM 881 N N . ALA A 1 109 ? -14.567 -2.431 22.675 1.00 70.31 109 ALA A N 1
ATOM 882 C CA . ALA A 1 109 ? -16.029 -2.560 22.703 1.00 70.31 109 ALA A CA 1
ATOM 883 C C . ALA A 1 109 ? -16.543 -3.783 23.501 1.00 70.31 109 ALA A C 1
ATOM 885 O O . ALA A 1 109 ? -17.677 -3.782 23.980 1.00 70.31 109 ALA A O 1
ATOM 886 N N . ASN A 1 110 ? -15.683 -4.778 23.751 1.00 67.19 110 ASN A N 1
ATOM 887 C CA . ASN A 1 110 ? -15.914 -5.910 24.655 1.00 67.19 110 ASN A CA 1
ATOM 888 C C . ASN A 1 110 ? -15.771 -5.596 26.172 1.00 67.19 110 ASN A C 1
ATOM 890 O O . ASN A 1 110 ? -15.659 -6.515 26.978 1.00 67.19 110 ASN A O 1
ATOM 894 N N . LYS A 1 111 ? -15.855 -4.317 26.575 1.00 65.00 111 LYS A N 1
ATOM 895 C CA . LYS A 1 111 ? -16.086 -3.808 27.951 1.00 65.00 111 LYS A CA 1
ATOM 896 C C . LYS A 1 111 ? -15.009 -4.098 29.011 1.00 65.00 111 LYS A C 1
ATOM 898 O O . LYS A 1 111 ? -15.336 -4.217 30.188 1.00 65.00 111 LYS A O 1
ATOM 903 N N . ILE A 1 112 ? -13.734 -4.156 28.631 1.00 74.44 112 ILE A N 1
ATOM 904 C CA . ILE A 1 112 ? -12.637 -4.242 29.619 1.00 74.44 112 ILE A CA 1
ATOM 905 C C . ILE A 1 112 ? -12.382 -2.879 30.286 1.00 74.44 112 ILE A C 1
ATOM 907 O O . ILE A 1 112 ? -12.037 -2.833 31.461 1.00 74.44 112 ILE A O 1
ATOM 911 N N . PHE A 1 113 ? -12.611 -1.777 29.565 1.00 74.75 113 PHE A N 1
ATOM 912 C CA . PHE A 1 113 ? -12.359 -0.418 30.043 1.00 74.75 113 PHE A CA 1
ATOM 913 C C . PHE A 1 113 ? -13.608 0.456 29.917 1.00 74.75 113 PHE A C 1
ATOM 915 O O . PHE A 1 113 ? -14.324 0.421 28.913 1.00 74.75 113 PHE A O 1
ATOM 922 N N . SER A 1 114 ? -13.867 1.262 30.940 1.00 80.69 114 SER A N 1
ATOM 923 C CA . SER A 1 114 ? -14.837 2.350 30.910 1.00 80.69 114 SER A CA 1
ATOM 924 C C . SER A 1 114 ? -14.324 3.519 30.061 1.00 80.69 114 SER A C 1
ATOM 926 O O . SER A 1 114 ? -13.122 3.721 29.891 1.00 80.69 114 SER A O 1
ATOM 928 N N . LYS A 1 115 ? -15.239 4.361 29.565 1.00 78.69 115 LYS A N 1
ATOM 929 C CA . LYS A 1 115 ? -14.883 5.556 28.778 1.00 78.69 115 LYS A CA 1
ATOM 930 C C . LYS A 1 115 ? -13.917 6.493 29.522 1.00 78.69 115 LYS A C 1
ATOM 932 O O . LYS A 1 115 ? -13.059 7.102 28.899 1.00 78.69 115 LYS A O 1
ATOM 937 N N . GLN A 1 116 ? -14.044 6.595 30.845 1.00 81.69 116 GLN A N 1
ATOM 938 C CA . GLN A 1 116 ? -13.172 7.432 31.676 1.00 81.69 116 GLN A CA 1
ATOM 939 C C . GLN A 1 116 ? -11.743 6.878 31.765 1.00 81.69 116 GLN A C 1
ATOM 941 O O . GLN A 1 116 ? -10.795 7.655 31.803 1.00 81.69 116 GLN A O 1
ATOM 946 N N . GLU A 1 117 ? -11.580 5.553 31.774 1.00 82.50 117 GLU A N 1
ATOM 947 C CA . GLU A 1 117 ? -10.260 4.910 31.744 1.00 82.50 117 GLU A CA 1
ATOM 948 C C . GLU A 1 117 ? -9.581 5.090 30.385 1.00 82.50 117 GLU A C 1
ATOM 950 O O . GLU A 1 117 ? -8.386 5.355 30.342 1.00 82.50 117 GLU A O 1
ATOM 955 N N . ILE A 1 118 ? -10.349 5.039 29.291 1.00 81.19 118 ILE A N 1
ATOM 956 C CA . ILE A 1 118 ? -9.842 5.308 27.938 1.00 81.19 118 ILE A CA 1
ATOM 957 C C . ILE A 1 118 ? -9.340 6.751 27.818 1.00 81.19 118 ILE A C 1
ATOM 959 O O . ILE A 1 118 ? -8.244 6.969 27.316 1.00 81.19 118 ILE A O 1
ATOM 963 N N . ILE A 1 119 ? -10.110 7.731 28.309 1.00 82.25 119 ILE A N 1
ATOM 964 C CA . ILE A 1 119 ? -9.709 9.148 28.275 1.00 82.25 119 ILE A CA 1
ATOM 965 C C . ILE A 1 119 ? -8.388 9.350 29.033 1.00 82.25 119 ILE A C 1
ATOM 967 O O . ILE A 1 119 ? -7.459 9.930 28.484 1.00 82.25 119 ILE A O 1
ATOM 971 N N . LYS A 1 120 ? -8.256 8.772 30.236 1.00 85.62 120 LYS A N 1
ATOM 972 C CA . LYS A 1 120 ? -7.024 8.850 31.042 1.00 85.62 120 LYS A CA 1
ATOM 973 C C . LYS A 1 120 ? -5.786 8.213 30.400 1.00 85.62 120 LYS A C 1
ATOM 975 O O . LYS A 1 120 ? -4.687 8.504 30.844 1.00 85.62 120 LYS A O 1
ATOM 980 N N . MET A 1 121 ? -5.945 7.292 29.448 1.00 80.94 121 MET A N 1
ATOM 981 C CA . MET A 1 121 ? -4.816 6.665 28.741 1.00 80.94 121 MET A CA 1
ATOM 982 C C . MET A 1 121 ? -4.333 7.487 27.540 1.00 80.94 121 MET A C 1
ATOM 984 O O . MET A 1 121 ? -3.252 7.218 27.022 1.00 80.94 121 MET A O 1
ATOM 988 N N . ILE A 1 122 ? -5.160 8.417 27.060 1.00 78.94 122 ILE A N 1
ATOM 989 C CA . ILE A 1 122 ? -4.889 9.245 25.879 1.00 78.94 122 ILE A CA 1
ATOM 990 C C . ILE A 1 122 ? -4.322 10.621 26.286 1.00 78.94 122 ILE A C 1
ATOM 992 O O . ILE A 1 122 ? -3.648 11.252 25.473 1.00 78.94 122 ILE A O 1
ATOM 996 N N . GLU A 1 123 ? -4.588 11.069 27.519 1.00 70.81 123 GLU A N 1
ATOM 997 C CA . GLU A 1 123 ? -4.008 12.267 28.162 1.00 70.81 123 GLU A CA 1
ATOM 998 C C . GLU A 1 123 ? -2.601 12.018 28.731 1.00 70.81 123 GLU A C 1
ATOM 1000 O O . GLU A 1 123 ? -1.752 12.929 28.585 1.00 70.81 123 GLU A O 1
#

Foldseek 3Di:
DVVVCVVVVNPPPDAAEAEDEDEDDLPDDLVNVVVSLVVQVVVCPDPRYQGEYEYEQCQNHDDDPDRPHHYHYDHPDDHDPVVVVVDDDDDDDDDDLVRQLVVVCVVVVVPPDDSVRSNVVSD